Protein AF-A0A7W7QYL2-F1 (afdb_monomer_lite)

Secondary structure (DSSP, 8-state):
------SSS----GGG-----GGG--TT-EEEETTEEEE--------GGGS-TT------SGGGHHHHHHHHHHHHHTSTTPPPSSEEEEEEEEPTTS-EEES-TT-S-TTSEEEEEEE-PPSSSSS----TTTS--HHHHHHHHSSS----

Radius of gyration: 22.71 Å; chains: 1; bounding box: 47×43×76 Å

pLDDT: mean 72.86, std 16.76, range [34.81, 93.88]

Structure (mmCIF, N/CA/C/O backbone):
data_AF-A0A7W7QYL2-F1
#
_entry.id   AF-A0A7W7QYL2-F1
#
loop_
_atom_site.group_PDB
_atom_site.id
_atom_site.type_symbol
_atom_site.label_atom_id
_atom_site.label_alt_id
_atom_site.label_comp_id
_atom_site.label_asym_id
_atom_site.label_entity_id
_atom_site.label_seq_id
_atom_site.pdbx_PDB_ins_code
_atom_site.Cartn_x
_atom_site.Cartn_y
_atom_site.Cartn_z
_atom_site.occupancy
_atom_site.B_iso_or_equiv
_atom_site.auth_seq_id
_atom_site.auth_comp_id
_atom_site.auth_asym_id
_atom_site.auth_atom_id
_atom_site.pdbx_PDB_model_num
ATOM 1 N N . MET A 1 1 ? -5.751 -8.005 -12.627 1.00 46.59 1 MET A N 1
ATOM 2 C CA . MET A 1 1 ? -4.687 -8.964 -12.991 1.00 46.59 1 MET A CA 1
ATOM 3 C C . MET A 1 1 ? -4.405 -9.821 -11.767 1.00 46.59 1 MET A C 1
ATOM 5 O O . MET A 1 1 ? -4.232 -9.253 -10.698 1.00 46.59 1 MET A O 1
ATOM 9 N N . THR A 1 2 ? -4.421 -11.145 -11.897 1.00 34.81 2 THR A N 1
ATOM 10 C CA . THR A 1 2 ? -4.136 -12.094 -10.805 1.00 34.81 2 THR A CA 1
ATOM 11 C C . THR A 1 2 ? -2.949 -12.949 -11.246 1.00 34.81 2 THR A C 1
ATOM 13 O O . THR A 1 2 ? -2.913 -13.343 -12.407 1.00 34.81 2 THR A O 1
ATOM 16 N N . ILE A 1 3 ? -1.966 -13.178 -10.370 1.00 38.53 3 ILE A N 1
ATOM 17 C CA . ILE A 1 3 ? -0.694 -13.845 -10.701 1.00 38.53 3 ILE A CA 1
ATOM 18 C C . ILE A 1 3 ? -0.560 -15.116 -9.848 1.00 38.53 3 ILE A C 1
ATOM 20 O O . ILE A 1 3 ? -0.750 -15.052 -8.637 1.00 38.53 3 ILE A O 1
ATOM 24 N N . LEU A 1 4 ? -0.234 -16.251 -10.476 1.00 37.91 4 LEU A N 1
ATOM 25 C CA . LEU A 1 4 ? 0.118 -17.527 -9.830 1.00 37.91 4 LEU A CA 1
ATOM 26 C C . LEU A 1 4 ? 1.653 -17.702 -9.839 1.00 37.91 4 LEU A C 1
ATOM 28 O O . LEU A 1 4 ? 2.308 -17.256 -10.780 1.00 37.91 4 LEU A O 1
ATOM 32 N N . PHE A 1 5 ? 2.227 -18.306 -8.791 1.00 41.78 5 PHE A N 1
ATOM 33 C CA . PHE A 1 5 ? 3.677 -18.351 -8.524 1.00 41.78 5 PHE A CA 1
ATOM 34 C C . PHE A 1 5 ? 4.230 -19.785 -8.472 1.00 41.78 5 PHE A C 1
ATOM 36 O O . PHE A 1 5 ? 3.622 -20.643 -7.838 1.00 41.78 5 PHE A O 1
ATOM 43 N N . ASP A 1 6 ? 5.404 -20.001 -9.080 1.00 48.16 6 ASP A N 1
ATOM 44 C CA . ASP A 1 6 ? 6.219 -21.223 -8.995 1.00 48.16 6 ASP A CA 1
ATOM 45 C C . ASP A 1 6 ? 7.698 -20.824 -8.742 1.00 48.16 6 ASP A C 1
ATOM 47 O O . ASP A 1 6 ? 8.296 -20.163 -9.602 1.00 48.16 6 ASP A O 1
ATOM 51 N N . PRO A 1 7 ? 8.273 -21.135 -7.562 1.00 42.97 7 PRO A N 1
ATOM 52 C CA . PRO A 1 7 ? 9.598 -20.667 -7.142 1.00 42.97 7 PRO A CA 1
ATOM 53 C C . PRO A 1 7 ? 10.800 -21.355 -7.809 1.00 42.97 7 PRO A C 1
ATOM 55 O O . PRO A 1 7 ? 11.892 -20.785 -7.764 1.00 42.97 7 PRO A O 1
ATOM 58 N N . ASP A 1 8 ? 10.649 -22.537 -8.414 1.00 48.75 8 ASP A N 1
ATOM 59 C CA . ASP A 1 8 ? 11.800 -23.435 -8.631 1.00 48.75 8 ASP A CA 1
ATOM 60 C C . ASP A 1 8 ? 12.357 -23.448 -10.066 1.00 48.75 8 ASP A C 1
ATOM 62 O O . ASP A 1 8 ? 13.375 -24.085 -10.338 1.00 48.75 8 ASP A O 1
ATOM 66 N N . ALA A 1 9 ? 11.740 -22.728 -11.007 1.00 52.66 9 ALA A N 1
ATOM 67 C CA . ALA A 1 9 ? 11.970 -23.007 -12.425 1.00 52.66 9 ALA A CA 1
ATOM 68 C C . ALA A 1 9 ? 12.926 -22.068 -13.189 1.00 52.66 9 ALA A C 1
ATOM 70 O O . ALA A 1 9 ? 13.285 -22.414 -14.318 1.00 52.66 9 ALA A O 1
ATOM 71 N N . TRP A 1 10 ? 13.311 -20.868 -12.707 1.00 48.84 10 TRP A N 1
ATOM 72 C CA . TRP A 1 10 ? 13.946 -19.917 -13.645 1.00 48.84 10 TRP A CA 1
ATOM 73 C C . TRP A 1 10 ? 14.643 -18.657 -13.086 1.00 48.84 10 TRP A C 1
ATOM 75 O O . TRP A 1 10 ? 14.158 -18.018 -12.154 1.00 48.84 10 TRP A O 1
ATOM 85 N N . ARG A 1 11 ? 15.731 -18.221 -13.751 1.00 53.06 11 ARG A N 1
ATOM 86 C CA . ARG A 1 11 ? 16.366 -16.888 -13.621 1.00 53.06 11 ARG A CA 1
ATOM 87 C C . ARG A 1 11 ? 16.849 -16.390 -15.003 1.00 53.06 11 ARG A C 1
ATOM 89 O O . ARG A 1 11 ? 17.705 -17.060 -15.575 1.00 53.06 11 ARG A O 1
ATOM 96 N N . PRO A 1 12 ? 16.363 -15.260 -15.552 1.00 55.56 12 PRO A N 1
ATOM 97 C CA . PRO A 1 12 ? 16.833 -14.752 -16.846 1.00 55.56 12 PRO A CA 1
ATOM 98 C C . PRO A 1 12 ? 18.074 -13.873 -16.767 1.00 55.56 12 PRO A C 1
ATOM 100 O O . PRO A 1 12 ? 18.307 -13.190 -15.768 1.00 55.56 12 PRO A O 1
ATOM 103 N N . ASP A 1 13 ? 18.757 -13.784 -17.909 1.00 54.66 13 ASP A N 1
ATOM 104 C CA . ASP A 1 13 ? 19.585 -12.642 -18.293 1.00 54.66 13 ASP A CA 1
ATOM 105 C C . ASP A 1 13 ? 18.704 -11.383 -18.462 1.00 54.66 13 ASP A C 1
ATOM 107 O O . ASP A 1 13 ? 17.689 -11.404 -19.156 1.00 54.66 13 ASP A O 1
ATOM 111 N N . GLN A 1 14 ? 19.062 -10.283 -17.792 1.00 55.34 14 GLN A N 1
ATOM 112 C CA . GLN A 1 14 ? 18.275 -9.041 -17.770 1.00 55.34 14 GLN A CA 1
ATOM 113 C C . GLN A 1 14 ? 18.483 -8.142 -18.999 1.00 55.34 14 GLN A C 1
ATOM 115 O O . GLN A 1 14 ? 17.875 -7.075 -19.070 1.00 55.34 14 GLN A O 1
ATOM 120 N N . ARG A 1 15 ? 19.324 -8.533 -19.964 1.00 53.56 15 ARG A N 1
ATOM 121 C CA . ARG A 1 15 ? 19.645 -7.705 -21.143 1.00 53.56 15 ARG A CA 1
ATOM 122 C C . ARG A 1 15 ? 18.440 -7.362 -22.025 1.00 53.56 15 ARG A C 1
ATOM 124 O O . ARG A 1 15 ? 18.453 -6.301 -22.639 1.00 53.56 15 ARG A O 1
ATOM 131 N N . ASP A 1 16 ? 17.389 -8.180 -21.998 1.00 59.78 16 ASP A N 1
ATOM 132 C CA . ASP A 1 16 ? 16.146 -7.963 -22.756 1.00 59.78 16 ASP A CA 1
ATOM 133 C C . ASP A 1 16 ? 14.975 -7.463 -21.882 1.00 59.78 16 ASP A C 1
ATOM 135 O O . ASP A 1 16 ? 13.808 -7.507 -22.282 1.00 59.78 16 ASP A O 1
ATOM 139 N N . ALA A 1 17 ? 15.248 -6.997 -20.658 1.00 61.34 17 ALA A N 1
ATOM 140 C CA . ALA A 1 17 ? 14.207 -6.520 -19.753 1.00 61.34 17 ALA A CA 1
ATOM 141 C C . ALA A 1 17 ? 13.677 -5.137 -20.185 1.00 61.34 17 ALA A C 1
ATOM 143 O O . ALA A 1 17 ? 14.303 -4.105 -19.948 1.00 61.34 17 ALA A O 1
ATOM 144 N N . GLY A 1 18 ? 12.487 -5.112 -20.793 1.00 68.00 18 GLY A N 1
ATOM 145 C CA . GLY A 1 18 ? 11.737 -3.892 -21.111 1.00 68.00 18 GLY A CA 1
ATOM 146 C C . GLY A 1 18 ? 10.562 -3.644 -20.160 1.00 68.00 18 GLY A C 1
ATOM 147 O O . GLY A 1 18 ? 9.959 -4.582 -19.635 1.00 68.00 18 GLY A O 1
ATOM 148 N N . TYR A 1 19 ? 10.189 -2.375 -19.962 1.00 68.50 19 TYR A N 1
ATOM 149 C CA . TYR A 1 19 ? 8.930 -2.028 -19.297 1.00 68.50 19 TYR A CA 1
ATOM 150 C C . TYR A 1 19 ? 7.755 -2.358 -20.225 1.00 68.50 19 TYR A C 1
ATOM 152 O O . TYR A 1 19 ? 7.627 -1.785 -21.305 1.00 68.50 19 TYR A O 1
ATOM 160 N N . GLN A 1 20 ? 6.893 -3.279 -19.800 1.00 66.38 20 GLN A N 1
ATOM 161 C CA . GLN A 1 20 ? 5.689 -3.672 -20.529 1.00 66.38 20 GLN A CA 1
ATOM 162 C C . GLN A 1 20 ? 4.464 -3.107 -19.804 1.00 66.38 20 GLN A C 1
ATOM 164 O O . GLN A 1 20 ? 4.294 -3.310 -18.601 1.00 66.38 20 GLN A O 1
ATOM 169 N N . GLY A 1 21 ? 3.602 -2.392 -20.531 1.00 67.62 21 GLY A N 1
ATOM 170 C CA . GLY A 1 21 ? 2.281 -2.023 -20.023 1.00 67.62 21 GLY A CA 1
ATOM 171 C C . GLY A 1 21 ? 1.423 -3.273 -19.804 1.00 67.62 21 GLY A C 1
ATOM 172 O O . GLY A 1 21 ? 1.586 -4.269 -20.506 1.00 67.62 21 GLY A O 1
ATOM 173 N N . GLY A 1 22 ? 0.486 -3.230 -18.851 1.00 68.25 22 GLY A N 1
ATOM 174 C CA . GLY A 1 22 ? -0.346 -4.392 -18.500 1.00 68.25 22 GLY A CA 1
ATOM 175 C C . GLY A 1 22 ? -1.174 -4.974 -19.657 1.00 68.25 22 GLY A C 1
ATOM 176 O O . GLY A 1 22 ? -1.568 -6.133 -19.586 1.00 68.25 22 GLY A O 1
ATOM 177 N N . SER A 1 23 ? -1.393 -4.208 -20.730 1.00 72.44 23 SER A N 1
ATOM 178 C CA . SER A 1 23 ? -2.069 -4.650 -21.958 1.00 72.44 23 SER A CA 1
ATOM 179 C C . SER A 1 23 ? -1.253 -5.626 -22.813 1.00 72.44 23 SER A C 1
ATOM 181 O O . SER A 1 23 ? -1.815 -6.261 -23.696 1.00 72.44 23 SER A O 1
ATOM 183 N N . ASN A 1 24 ? 0.055 -5.751 -22.573 1.00 81.44 24 ASN A N 1
ATOM 184 C CA . ASN A 1 24 ? 0.972 -6.482 -23.456 1.00 81.44 24 ASN A CA 1
ATOM 185 C C . ASN A 1 24 ? 1.509 -7.773 -22.827 1.00 81.44 24 ASN A C 1
ATOM 187 O O . ASN A 1 24 ? 2.495 -8.336 -23.298 1.00 81.44 24 ASN A O 1
ATOM 191 N N . LEU A 1 25 ? 0.900 -8.226 -21.733 1.00 87.38 25 LEU A N 1
ATOM 192 C CA . LEU A 1 25 ? 1.318 -9.453 -21.077 1.00 87.38 25 LEU A CA 1
ATOM 193 C C . LEU A 1 25 ? 0.801 -10.665 -21.849 1.00 87.38 25 LEU A C 1
ATOM 195 O O . LEU A 1 25 ? -0.391 -10.781 -22.135 1.00 87.38 25 LEU A O 1
ATOM 199 N N . THR A 1 26 ? 1.708 -11.585 -22.152 1.00 86.88 26 THR A N 1
ATOM 200 C CA . THR A 1 26 ? 1.395 -12.844 -22.834 1.00 86.88 26 THR A CA 1
ATOM 201 C C . THR A 1 26 ? 1.689 -14.031 -21.914 1.00 86.88 26 THR A C 1
ATOM 203 O O . THR A 1 26 ? 2.665 -13.987 -21.159 1.00 86.88 26 THR A O 1
ATOM 206 N N . PRO A 1 27 ? 0.872 -15.102 -21.921 1.00 90.25 27 PRO A N 1
ATOM 207 C CA . PRO A 1 27 ? 1.211 -16.330 -21.208 1.00 90.25 27 PRO A CA 1
ATOM 208 C C . PRO A 1 27 ? 2.599 -16.852 -21.607 1.00 90.25 27 PRO A C 1
ATOM 210 O O . PRO A 1 27 ? 2.986 -16.810 -22.770 1.00 90.25 27 PRO A O 1
ATOM 213 N N . GLY A 1 28 ? 3.365 -17.327 -20.628 1.00 86.00 28 GLY A N 1
ATOM 214 C CA . GLY A 1 28 ? 4.756 -17.748 -20.778 1.00 86.00 28 GLY A CA 1
ATOM 215 C C . GLY A 1 28 ? 5.783 -16.636 -20.550 1.00 86.00 28 GLY A C 1
ATOM 216 O O . GLY A 1 28 ? 6.920 -16.958 -20.195 1.00 86.00 28 GLY A O 1
ATOM 217 N N . GLN A 1 29 ? 5.394 -15.362 -20.672 1.00 87.38 29 GLN A N 1
ATOM 218 C CA . GLN A 1 29 ? 6.255 -14.215 -20.379 1.00 87.38 29 GLN A CA 1
ATOM 219 C C . GLN A 1 29 ? 6.641 -14.178 -18.899 1.00 87.38 29 GLN A C 1
ATOM 221 O O . GLN A 1 29 ? 5.863 -14.570 -18.026 1.00 87.38 29 GLN A O 1
ATOM 226 N N . ILE A 1 30 ? 7.837 -13.667 -18.611 1.00 86.44 30 ILE A N 1
ATOM 227 C CA . ILE A 1 30 ? 8.306 -13.488 -17.241 1.00 86.44 30 ILE A CA 1
ATOM 228 C C . ILE A 1 30 ? 8.268 -12.007 -16.885 1.00 86.44 30 ILE A C 1
ATOM 230 O O . ILE A 1 30 ? 8.769 -11.160 -17.624 1.00 86.44 30 ILE A O 1
ATOM 234 N N . VAL A 1 31 ? 7.651 -11.704 -15.749 1.00 84.62 31 VAL A N 1
ATOM 235 C CA . VAL A 1 31 ? 7.523 -10.356 -15.200 1.00 84.62 31 VAL A CA 1
ATOM 236 C C . VAL A 1 31 ? 8.224 -10.276 -13.853 1.00 84.62 31 VAL A C 1
ATOM 238 O O . VAL A 1 31 ? 8.276 -11.258 -13.112 1.00 84.62 31 VAL A O 1
ATOM 241 N N . ILE A 1 32 ? 8.754 -9.101 -13.520 1.00 79.44 32 ILE A N 1
ATOM 242 C CA . ILE A 1 32 ? 9.257 -8.819 -12.175 1.00 79.44 32 ILE A CA 1
ATOM 243 C C . ILE A 1 32 ? 8.169 -8.075 -11.408 1.00 79.44 32 ILE A C 1
ATOM 245 O O . ILE A 1 32 ? 7.750 -6.990 -11.807 1.00 79.44 32 ILE A O 1
ATOM 249 N N . TRP A 1 33 ? 7.731 -8.648 -10.294 1.00 77.50 33 TRP A N 1
ATOM 250 C CA . TRP A 1 33 ? 6.798 -8.027 -9.358 1.00 77.50 33 TRP A CA 1
ATOM 251 C C . TRP A 1 33 ? 7.379 -8.153 -7.953 1.00 77.50 33 TRP A C 1
ATOM 253 O O . TRP A 1 33 ? 7.931 -9.192 -7.622 1.00 77.50 33 TRP A O 1
ATOM 263 N N . ASP A 1 34 ? 7.336 -7.107 -7.129 1.00 74.25 34 ASP A N 1
ATOM 264 C CA . ASP A 1 34 ? 7.908 -7.156 -5.769 1.00 74.25 34 ASP A CA 1
ATOM 265 C C . ASP A 1 34 ? 9.334 -7.768 -5.708 1.00 74.25 34 ASP A C 1
ATOM 267 O O . ASP A 1 34 ? 9.654 -8.633 -4.895 1.00 74.25 34 ASP A O 1
ATOM 271 N N . ARG A 1 35 ? 10.189 -7.383 -6.670 1.00 74.88 35 ARG A N 1
ATOM 272 C CA . ARG A 1 35 ? 11.575 -7.880 -6.829 1.00 74.88 35 ARG A CA 1
ATOM 273 C C . ARG A 1 35 ? 11.714 -9.404 -6.994 1.00 74.88 35 ARG A C 1
ATOM 275 O O . ARG A 1 35 ? 12.821 -9.927 -6.879 1.00 74.88 35 ARG A O 1
ATOM 282 N N . LYS A 1 36 ? 10.632 -10.116 -7.303 1.00 71.25 36 LYS A N 1
ATOM 283 C CA . LYS A 1 36 ? 10.619 -11.556 -7.583 1.00 71.25 36 LYS A CA 1
ATOM 284 C C . LYS A 1 36 ? 10.162 -11.808 -9.027 1.00 71.25 36 LYS A C 1
ATOM 286 O O . LYS A 1 36 ? 9.313 -11.068 -9.530 1.00 71.25 36 LYS A O 1
ATOM 291 N N . PRO A 1 37 ? 10.733 -12.806 -9.725 1.00 84.44 37 PRO A N 1
ATOM 292 C CA . PRO A 1 37 ? 10.269 -13.193 -11.050 1.00 84.44 37 PRO A CA 1
ATOM 293 C C . PRO A 1 37 ? 8.991 -14.035 -10.956 1.00 84.44 37 PRO A C 1
ATOM 295 O O . PRO A 1 37 ? 8.886 -14.920 -10.110 1.00 84.44 37 PRO A O 1
ATOM 298 N N . TYR A 1 38 ? 8.038 -13.784 -11.853 1.00 82.19 38 TYR A N 1
ATOM 299 C CA . TYR A 1 38 ? 6.801 -14.554 -11.992 1.00 82.19 38 TYR A CA 1
ATOM 300 C C . TYR A 1 38 ? 6.560 -14.894 -13.455 1.00 82.19 38 TYR A C 1
ATOM 302 O O . TYR A 1 38 ? 6.714 -14.037 -14.327 1.00 82.19 38 TYR A O 1
ATOM 310 N N . ARG A 1 39 ? 6.121 -16.125 -13.725 1.00 87.75 39 ARG A N 1
ATOM 311 C CA . ARG A 1 39 ? 5.638 -16.518 -15.049 1.00 87.75 39 ARG A CA 1
ATOM 312 C C . ARG A 1 39 ? 4.163 -16.181 -15.184 1.00 87.75 39 ARG A C 1
ATOM 314 O O . ARG A 1 39 ? 3.346 -16.584 -14.363 1.00 87.75 39 ARG A O 1
ATOM 321 N N . VAL A 1 40 ? 3.817 -15.460 -16.241 1.00 86.06 40 VAL A N 1
ATOM 322 C CA . VAL A 1 40 ? 2.425 -15.220 -16.610 1.00 86.06 40 VAL A CA 1
ATOM 323 C C . VAL A 1 40 ? 1.842 -16.545 -17.092 1.00 86.06 40 VAL A C 1
ATOM 325 O O . VAL A 1 40 ? 2.295 -17.086 -18.095 1.00 86.06 40 VAL A O 1
ATOM 328 N N . VAL A 1 41 ? 0.868 -17.096 -16.374 1.00 88.44 41 VAL A N 1
ATOM 329 C CA . VAL A 1 41 ? 0.211 -18.361 -16.757 1.00 88.44 41 VAL A CA 1
ATOM 330 C C . VAL A 1 41 ? -1.058 -18.138 -17.578 1.00 88.44 41 VAL A C 1
ATOM 332 O O . VAL A 1 41 ? -1.390 -18.948 -18.433 1.00 88.44 41 VAL A O 1
ATOM 335 N N . GLU A 1 42 ? -1.739 -17.015 -17.355 1.00 86.31 42 GLU A N 1
ATOM 336 C CA . GLU A 1 42 ? -2.985 -16.644 -18.021 1.00 86.31 42 GLU A CA 1
ATOM 337 C C . GLU A 1 42 ? -3.080 -15.116 -18.071 1.00 86.31 42 GLU A C 1
ATOM 339 O O . GLU A 1 42 ? -2.758 -14.431 -17.094 1.00 86.31 42 GLU A O 1
ATOM 344 N N . THR A 1 43 ? -3.553 -14.578 -19.193 1.00 84.75 43 THR A N 1
ATOM 345 C CA . THR A 1 43 ? -4.020 -13.195 -19.274 1.00 84.75 43 THR A CA 1
ATOM 346 C C . THR A 1 43 ? -5.467 -13.184 -19.727 1.00 84.75 43 THR A C 1
ATOM 348 O O . THR A 1 43 ? -5.835 -13.796 -20.725 1.00 84.75 43 THR A O 1
ATOM 351 N N . ARG A 1 44 ? -6.307 -12.496 -18.954 1.00 80.88 44 ARG A N 1
ATOM 352 C CA . ARG A 1 44 ? -7.709 -12.274 -19.289 1.00 80.88 44 ARG A CA 1
ATOM 353 C C . ARG A 1 44 ? -8.074 -10.831 -19.016 1.00 80.88 44 ARG A C 1
ATOM 355 O O . ARG A 1 44 ? -7.768 -10.295 -17.945 1.00 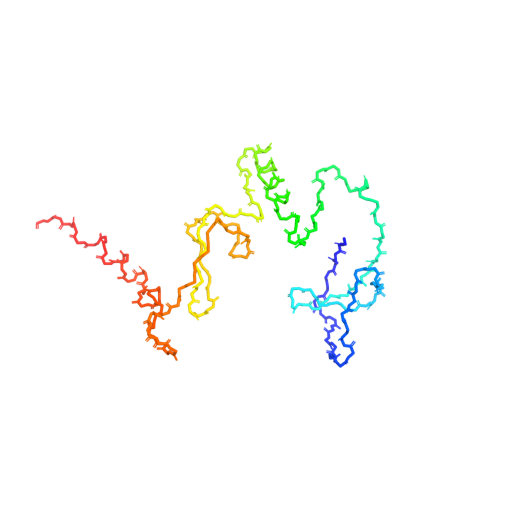80.88 44 ARG A O 1
ATOM 362 N N . GLU A 1 45 ? -8.747 -10.222 -19.977 1.00 80.06 45 GLU A N 1
ATOM 363 C CA . GLU A 1 45 ? -9.504 -9.012 -19.720 1.00 80.06 45 GLU A CA 1
ATOM 364 C C . GLU A 1 45 ? -10.759 -9.409 -18.940 1.00 80.06 45 GLU A C 1
ATOM 366 O O . GLU A 1 45 ? -11.419 -10.399 -19.255 1.00 80.06 45 GLU A O 1
ATOM 371 N N . ARG A 1 46 ? -11.050 -8.689 -17.859 1.00 76.75 46 ARG A N 1
ATOM 372 C CA . ARG A 1 46 ? -12.272 -8.886 -17.082 1.00 76.75 46 ARG A CA 1
ATOM 373 C C . ARG A 1 46 ? -13.038 -7.587 -17.093 1.00 76.75 46 ARG A C 1
ATOM 375 O O . ARG A 1 46 ? -12.466 -6.558 -16.725 1.00 76.75 46 ARG A O 1
ATOM 382 N N . ASN A 1 47 ? -14.320 -7.656 -17.434 1.00 77.62 47 ASN A N 1
ATOM 383 C CA . ASN A 1 47 ? -15.206 -6.532 -17.211 1.00 77.62 47 ASN A CA 1
ATOM 384 C C . ASN A 1 47 ? -15.209 -6.240 -15.699 1.00 77.62 47 ASN A C 1
ATOM 386 O O . ASN A 1 47 ? -15.341 -7.180 -14.911 1.00 77.62 47 ASN A O 1
ATOM 390 N N . PRO A 1 48 ? -15.039 -4.982 -15.258 1.00 72.06 48 PRO A N 1
ATOM 391 C CA . PRO A 1 48 ? -15.164 -4.626 -13.847 1.00 72.06 48 PRO A CA 1
ATOM 392 C C . PRO A 1 48 ? -16.467 -5.114 -13.196 1.00 72.06 48 PRO A C 1
ATOM 394 O O . PRO A 1 48 ? -16.476 -5.366 -11.998 1.00 72.06 48 PRO A O 1
ATOM 397 N N . LEU A 1 49 ? -17.540 -5.304 -13.972 1.00 72.12 49 LEU A N 1
ATOM 398 C CA . LEU A 1 49 ? -18.811 -5.861 -13.498 1.00 72.12 49 LEU A CA 1
ATOM 399 C C . LEU A 1 49 ? -18.737 -7.355 -13.130 1.00 72.12 49 LEU A C 1
ATOM 401 O O . LEU A 1 49 ? -19.542 -7.819 -12.332 1.00 72.12 49 LEU A O 1
ATOM 405 N N . ASP A 1 50 ? -17.758 -8.099 -13.655 1.00 79.75 50 ASP A N 1
ATOM 406 C CA . ASP A 1 50 ? -17.546 -9.525 -13.344 1.00 79.75 50 ASP A CA 1
ATOM 407 C C . ASP A 1 50 ? -16.688 -9.731 -12.085 1.00 79.75 50 ASP A C 1
ATOM 409 O O . ASP A 1 50 ? -16.302 -10.853 -11.728 1.00 79.75 50 ASP A O 1
ATOM 413 N N . TRP A 1 51 ? -16.288 -8.638 -11.437 1.00 73.38 51 TRP A N 1
ATOM 414 C CA . TRP A 1 51 ? -15.574 -8.690 -10.177 1.00 73.38 51 TRP A CA 1
ATOM 415 C C . TRP A 1 51 ? -16.626 -8.944 -9.106 1.00 73.38 51 TRP A C 1
ATOM 417 O O . TRP A 1 51 ? -17.387 -8.044 -8.776 1.00 73.38 51 TRP A O 1
ATOM 427 N N . GLY A 1 52 ? -16.705 -10.192 -8.629 1.00 77.06 52 GLY A N 1
ATOM 428 C CA . GLY A 1 52 ? -17.739 -10.624 -7.687 1.00 77.06 52 GLY A CA 1
ATOM 429 C C . GLY A 1 52 ? -17.929 -9.662 -6.512 1.00 77.06 52 GLY A C 1
ATOM 430 O O . GLY A 1 52 ? -16.997 -8.941 -6.132 1.00 77.06 52 GLY A O 1
ATOM 431 N N . ASP A 1 53 ? -19.137 -9.670 -5.950 1.00 74.12 53 ASP A N 1
ATOM 432 C CA . ASP A 1 53 ? -19.559 -8.754 -4.891 1.00 74.12 53 ASP A CA 1
ATOM 433 C C . ASP A 1 53 ? -18.489 -8.593 -3.798 1.00 74.12 53 ASP A C 1
ATOM 435 O O . ASP A 1 53 ? -17.926 -9.562 -3.287 1.00 74.12 53 ASP A O 1
ATOM 439 N N . GLY A 1 54 ? -18.186 -7.339 -3.452 1.00 68.50 54 GLY A N 1
ATOM 440 C CA . GLY A 1 54 ? -17.150 -6.996 -2.471 1.00 68.50 54 GLY A CA 1
ATOM 441 C C . GLY A 1 54 ? -15.742 -6.797 -3.045 1.00 68.50 54 GLY A C 1
ATOM 442 O O . GLY A 1 54 ? -14.809 -6.537 -2.283 1.00 68.50 54 GLY A O 1
ATOM 443 N N . SER A 1 55 ? -15.572 -6.872 -4.364 1.00 76.38 55 SER A N 1
ATOM 444 C CA . SER A 1 55 ? -14.315 -6.519 -5.026 1.00 76.38 55 SER A CA 1
ATOM 445 C C . SER A 1 55 ? -14.211 -5.012 -5.280 1.00 76.38 55 SER A C 1
ATOM 447 O O . SER A 1 55 ? -15.184 -4.369 -5.666 1.00 76.38 55 SER A O 1
ATOM 449 N N . ALA A 1 56 ? -13.012 -4.446 -5.131 1.00 72.69 56 ALA A N 1
ATOM 450 C CA . ALA A 1 56 ? -12.730 -3.062 -5.506 1.00 72.69 56 ALA A CA 1
ATOM 451 C C . ALA A 1 56 ? -11.392 -2.955 -6.244 1.00 72.69 56 ALA A C 1
ATOM 453 O O . ALA A 1 56 ? -10.427 -3.646 -5.910 1.00 72.69 56 ALA A O 1
ATOM 454 N N . MET A 1 57 ? -11.336 -2.082 -7.251 1.00 77.06 57 MET A N 1
ATOM 455 C CA . MET A 1 57 ? -10.118 -1.756 -7.989 1.00 77.06 57 MET A CA 1
ATOM 456 C C . MET A 1 57 ? -9.761 -0.293 -7.749 1.00 77.06 57 MET A C 1
ATOM 458 O O . MET A 1 57 ? -10.608 0.587 -7.884 1.00 77.06 57 MET A O 1
ATOM 462 N N . PHE A 1 58 ? -8.488 -0.035 -7.458 1.00 71.88 58 PHE A N 1
ATOM 463 C CA . PHE A 1 58 ? -7.963 1.317 -7.315 1.00 71.88 58 PHE A CA 1
ATOM 464 C C . PHE A 1 58 ? -6.818 1.525 -8.289 1.00 71.88 58 PHE A C 1
ATOM 466 O O . PHE A 1 58 ? -5.883 0.725 -8.357 1.00 71.88 58 PHE A O 1
ATOM 473 N N . HIS A 1 59 ? -6.854 2.635 -9.016 1.00 73.50 59 HIS A N 1
ATOM 474 C CA . HIS A 1 59 ? -5.657 3.126 -9.673 1.00 73.50 59 HIS A CA 1
ATOM 475 C C . HIS A 1 59 ? -4.746 3.737 -8.607 1.00 73.50 59 HIS A C 1
ATOM 477 O O . HIS A 1 59 ? -5.161 4.620 -7.869 1.00 73.50 59 HIS A O 1
ATOM 483 N N . LEU A 1 60 ? -3.482 3.319 -8.539 1.00 67.19 60 LEU A N 1
ATOM 484 C CA . LEU A 1 60 ? -2.510 3.901 -7.598 1.00 67.19 60 LEU A CA 1
ATOM 485 C C . LEU A 1 60 ? -1.872 5.204 -8.122 1.00 67.19 60 LEU A C 1
ATOM 487 O O . LEU A 1 60 ? -0.851 5.663 -7.606 1.00 67.19 60 LEU A O 1
ATOM 491 N N . ARG A 1 61 ? -2.457 5.816 -9.161 1.00 74.25 61 ARG A N 1
ATOM 492 C CA . ARG A 1 61 ? -2.033 7.133 -9.657 1.00 74.25 61 ARG A CA 1
ATOM 493 C C . ARG A 1 61 ? -2.483 8.208 -8.671 1.00 74.25 61 ARG A C 1
ATOM 495 O O . ARG A 1 61 ? -3.559 8.103 -8.095 1.00 74.25 61 ARG A O 1
ATOM 502 N N . GLY A 1 62 ? -1.653 9.235 -8.480 1.00 74.31 62 GLY A N 1
ATOM 503 C CA . GLY A 1 62 ? -1.778 10.196 -7.375 1.00 74.31 62 GLY A CA 1
ATOM 504 C C . GLY A 1 62 ? -3.171 10.804 -7.178 1.00 74.31 62 GLY A C 1
ATOM 505 O O . GLY A 1 62 ? -3.588 10.971 -6.036 1.00 74.31 62 GLY A O 1
ATOM 506 N N . SER A 1 63 ? -3.912 11.058 -8.261 1.00 77.94 63 SER A N 1
ATOM 507 C CA . SER A 1 63 ? -5.270 11.614 -8.206 1.00 77.94 63 SER A CA 1
ATOM 508 C C . SER A 1 63 ? -6.302 10.696 -7.551 1.00 77.94 63 SER A C 1
ATOM 510 O O . SER A 1 63 ? -7.299 11.202 -7.072 1.00 77.94 63 SER A O 1
ATOM 512 N N . CYS A 1 64 ? -6.065 9.382 -7.506 1.00 81.69 64 CYS A N 1
ATOM 513 C CA . CYS A 1 64 ? -7.009 8.391 -6.979 1.00 81.69 64 CYS A CA 1
ATOM 514 C C . CYS A 1 64 ? -6.748 8.016 -5.507 1.00 81.69 64 CYS A C 1
ATOM 516 O O . CYS A 1 64 ? -7.386 7.115 -4.956 1.00 81.69 64 CYS A O 1
ATOM 518 N N . ARG A 1 65 ? -5.759 8.654 -4.861 1.00 81.44 65 ARG A N 1
ATOM 519 C CA . ARG A 1 65 ? -5.396 8.345 -3.468 1.00 81.44 65 ARG A CA 1
ATOM 520 C C . ARG A 1 65 ? -6.492 8.739 -2.487 1.00 81.44 65 ARG A C 1
ATOM 522 O O . ARG A 1 65 ? -6.687 8.045 -1.495 1.00 81.44 65 ARG A O 1
ATOM 529 N N . HIS A 1 66 ? -7.195 9.840 -2.743 1.00 84.12 66 HIS A N 1
ATOM 530 C CA . HIS A 1 66 ? -8.267 10.287 -1.860 1.00 84.12 66 HIS A CA 1
ATOM 531 C C . HIS A 1 66 ? -9.414 9.269 -1.835 1.00 84.12 66 HIS A C 1
ATOM 533 O O . HIS A 1 66 ? -9.844 8.846 -0.764 1.00 84.12 66 HIS A O 1
ATOM 539 N N . GLU A 1 67 ? -9.836 8.797 -3.004 1.00 84.69 67 GLU A N 1
ATOM 540 C CA . GLU A 1 67 ? -10.892 7.804 -3.171 1.00 84.69 67 GLU A CA 1
ATOM 541 C C . GLU A 1 67 ? -10.503 6.461 -2.549 1.00 84.69 67 GLU A C 1
ATOM 543 O O . GLU A 1 67 ? -11.327 5.849 -1.871 1.00 84.69 67 GLU A O 1
ATOM 548 N N . LEU A 1 68 ? -9.244 6.029 -2.705 1.00 84.69 68 LEU A N 1
ATOM 549 C CA . LEU A 1 68 ? -8.716 4.845 -2.020 1.00 84.69 68 LEU A CA 1
ATOM 550 C C . LEU A 1 68 ? -8.846 4.979 -0.495 1.00 84.69 68 LEU A C 1
ATOM 552 O O . LEU A 1 68 ? -9.302 4.046 0.166 1.00 84.69 68 LEU A O 1
ATOM 556 N N . ARG A 1 69 ? -8.483 6.136 0.075 1.00 84.56 69 ARG A N 1
ATOM 557 C CA . ARG A 1 69 ? -8.595 6.380 1.523 1.00 84.56 69 ARG A CA 1
ATOM 558 C C . ARG A 1 69 ? -10.045 6.374 1.994 1.00 84.56 69 ARG A C 1
ATOM 560 O O . ARG A 1 69 ? -10.335 5.773 3.028 1.00 84.56 69 ARG A O 1
ATOM 567 N N . GLU A 1 70 ? -10.938 7.039 1.266 1.00 87.81 70 GLU A N 1
ATOM 568 C CA . GLU A 1 70 ? -12.362 7.091 1.606 1.00 87.81 70 GLU A CA 1
ATOM 569 C C . GLU A 1 70 ? -13.013 5.712 1.507 1.00 87.81 70 GLU A C 1
ATOM 571 O O . GLU A 1 70 ? -13.787 5.331 2.388 1.00 87.81 70 GLU A O 1
ATOM 576 N N . TYR A 1 71 ? -12.656 4.924 0.490 1.00 88.88 71 TYR A N 1
ATOM 577 C CA . TYR A 1 71 ? -13.073 3.531 0.400 1.00 88.88 71 TYR A CA 1
ATOM 578 C C . TYR A 1 71 ? -12.570 2.721 1.594 1.00 88.88 71 TYR A C 1
ATOM 580 O O . TYR A 1 71 ? -13.372 2.087 2.269 1.00 88.88 71 TYR A O 1
ATOM 588 N N . ASP A 1 72 ? -11.270 2.761 1.885 1.00 87.56 72 ASP A N 1
ATOM 589 C CA . ASP A 1 72 ? -10.642 1.993 2.965 1.00 87.56 72 ASP A CA 1
ATOM 590 C C . ASP A 1 72 ? -11.276 2.309 4.331 1.00 87.56 72 ASP A C 1
ATOM 592 O O . ASP A 1 72 ? -11.570 1.414 5.124 1.00 87.56 72 ASP A O 1
ATOM 596 N N . LYS A 1 73 ? -11.602 3.587 4.565 1.00 87.44 73 LYS A N 1
ATOM 597 C CA . LYS A 1 73 ? -12.345 4.040 5.745 1.00 87.44 73 LYS A CA 1
ATOM 598 C C . LYS A 1 73 ? -13.746 3.423 5.817 1.00 87.44 73 LYS A C 1
ATOM 600 O O . LYS A 1 73 ? -14.125 2.898 6.863 1.00 87.44 73 LYS A O 1
ATOM 605 N N . ARG A 1 74 ? -14.519 3.472 4.726 1.00 89.81 74 ARG A N 1
ATOM 606 C CA . ARG A 1 74 ? -15.872 2.882 4.665 1.00 89.81 74 ARG A CA 1
ATOM 607 C C . ARG A 1 74 ? -15.829 1.360 4.794 1.00 89.81 74 ARG A C 1
ATOM 609 O O . ARG A 1 74 ? -16.655 0.782 5.491 1.00 89.81 74 ARG A O 1
ATOM 616 N N . TRP A 1 75 ? -14.846 0.723 4.166 1.00 87.50 75 TRP A N 1
ATOM 617 C CA . TRP A 1 75 ? -14.642 -0.721 4.185 1.00 87.50 75 TRP A CA 1
ATOM 618 C C . TRP A 1 75 ? -14.320 -1.240 5.588 1.00 87.50 75 TRP A C 1
ATOM 620 O O . TRP A 1 75 ? -14.895 -2.250 6.002 1.00 87.50 75 TRP A O 1
ATOM 630 N N . ALA A 1 76 ? -13.463 -0.534 6.334 1.00 87.69 76 ALA A N 1
ATOM 631 C CA . ALA A 1 76 ? -13.176 -0.832 7.735 1.00 87.69 76 ALA A CA 1
ATOM 632 C C . ALA A 1 76 ? -14.408 -0.608 8.631 1.00 87.69 76 ALA A C 1
ATOM 634 O O . ALA A 1 76 ? -14.722 -1.453 9.462 1.00 87.69 76 ALA A O 1
ATOM 635 N N . ALA A 1 77 ? -15.156 0.481 8.422 1.00 88.38 77 ALA A N 1
ATOM 636 C CA . ALA A 1 77 ? -16.364 0.779 9.197 1.00 88.38 77 ALA A CA 1
ATOM 637 C C . ALA A 1 77 ? -17.517 -0.215 8.959 1.00 88.38 77 ALA A C 1
ATOM 639 O O . ALA A 1 77 ? -18.364 -0.391 9.832 1.00 88.38 77 ALA A O 1
ATOM 640 N N . ALA A 1 78 ? -17.555 -0.873 7.797 1.00 89.75 78 ALA A N 1
ATOM 641 C CA . ALA A 1 78 ? -18.626 -1.797 7.433 1.00 89.75 78 ALA A CA 1
ATOM 642 C C . ALA A 1 78 ? -18.673 -3.074 8.293 1.00 89.75 78 ALA A C 1
ATOM 644 O O . ALA A 1 78 ? -19.709 -3.734 8.328 1.00 89.75 78 ALA A O 1
ATOM 645 N N . VAL A 1 79 ? -17.577 -3.452 8.966 1.00 89.81 79 VAL A N 1
ATOM 646 C CA . VAL A 1 79 ? -17.521 -4.654 9.815 1.00 89.81 79 VAL A CA 1
ATOM 647 C C . VAL A 1 79 ? -16.803 -4.344 11.131 1.00 89.81 79 VAL A C 1
ATOM 649 O O . VAL A 1 79 ? -15.623 -3.993 11.101 1.00 89.81 79 VAL A O 1
ATOM 652 N N . PRO A 1 80 ? -17.461 -4.511 12.297 1.00 91.44 80 PRO A N 1
ATOM 653 C CA . PRO A 1 80 ? -16.826 -4.297 13.594 1.00 91.44 80 PRO A CA 1
ATOM 654 C C . PRO A 1 80 ? -15.523 -5.090 13.748 1.00 91.44 80 PRO A C 1
ATOM 656 O O . PRO A 1 80 ? -15.459 -6.277 13.435 1.00 91.44 80 PRO A O 1
ATOM 659 N N . GLY A 1 81 ? -14.470 -4.422 14.222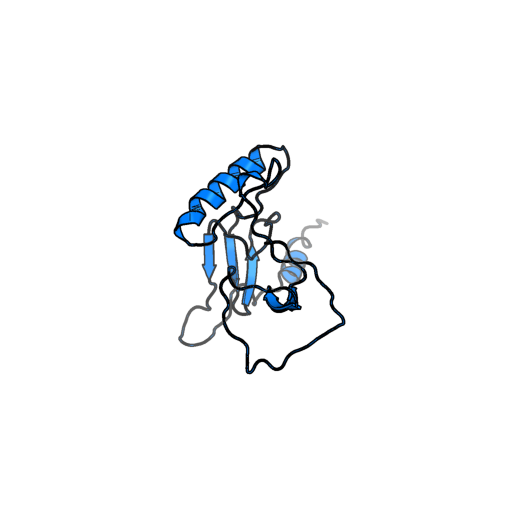 1.00 88.62 81 GLY A N 1
ATOM 660 C CA . GLY A 1 81 ? -13.140 -5.015 14.402 1.00 88.62 81 GLY A CA 1
ATOM 661 C C . GLY A 1 81 ? -12.282 -5.086 13.133 1.00 88.62 81 GLY A C 1
ATOM 662 O O . GLY A 1 81 ? -11.086 -5.369 13.229 1.00 88.62 81 GLY A O 1
ATOM 663 N N . ARG A 1 82 ? -12.836 -4.785 11.951 1.00 88.25 82 ARG A N 1
ATOM 664 C CA . ARG A 1 82 ? -12.057 -4.681 10.715 1.00 88.25 82 ARG A CA 1
ATOM 665 C C . ARG A 1 82 ? -11.197 -3.416 10.737 1.00 88.25 82 ARG A C 1
ATOM 667 O O . ARG A 1 82 ? -11.645 -2.339 11.120 1.00 88.25 82 ARG A O 1
ATOM 674 N N . ARG A 1 83 ? -9.939 -3.561 10.321 1.00 87.31 83 ARG A N 1
ATOM 675 C CA . ARG A 1 83 ? -8.948 -2.478 10.283 1.00 87.31 83 ARG A CA 1
ATOM 676 C C . ARG A 1 83 ? -8.792 -1.935 8.873 1.00 87.31 83 ARG A C 1
ATOM 678 O O . ARG A 1 83 ? -9.142 -2.605 7.911 1.00 87.31 83 ARG A O 1
ATOM 685 N N . ARG A 1 84 ? -8.230 -0.736 8.769 1.00 87.62 84 ARG A N 1
ATOM 686 C CA . ARG A 1 84 ? -7.798 -0.145 7.501 1.00 87.62 84 ARG A CA 1
ATOM 687 C C . ARG A 1 84 ? -6.632 -0.943 6.915 1.00 87.62 84 ARG A C 1
ATOM 689 O O . ARG A 1 84 ? -5.762 -1.393 7.659 1.00 87.62 84 ARG A O 1
ATOM 696 N N . SER A 1 85 ? -6.616 -1.120 5.600 1.00 87.38 85 SER A N 1
ATOM 697 C CA . SER A 1 85 ? -5.585 -1.883 4.884 1.00 87.38 85 SER A CA 1
ATOM 698 C C . SER A 1 85 ? -4.638 -1.002 4.078 1.00 87.38 85 SER A C 1
ATOM 700 O O . SER A 1 85 ? -3.526 -1.432 3.787 1.00 87.38 85 SER A O 1
ATOM 702 N N . PHE A 1 86 ? -5.048 0.218 3.727 1.00 87.88 86 PHE A N 1
ATOM 703 C CA . PHE A 1 86 ? -4.283 1.087 2.821 1.00 87.88 86 PHE A CA 1
ATOM 704 C C . PHE A 1 86 ? -3.821 2.394 3.460 1.00 87.88 86 PHE A C 1
ATOM 706 O O . PHE A 1 86 ? -3.156 3.199 2.808 1.00 87.88 86 PHE A O 1
ATOM 713 N N . TYR A 1 87 ? -4.161 2.611 4.727 1.00 90.62 87 TYR A N 1
ATOM 714 C CA . TYR A 1 87 ? -3.808 3.823 5.440 1.00 90.62 87 TYR A CA 1
ATOM 715 C C . TYR A 1 87 ? -3.685 3.572 6.942 1.00 90.62 87 TYR A C 1
ATOM 717 O O . TYR A 1 87 ? -4.504 2.875 7.544 1.00 90.62 87 TYR A O 1
ATOM 725 N N . CYS A 1 88 ? -2.686 4.200 7.547 1.00 91.94 88 CYS A N 1
ATOM 726 C CA . CYS A 1 88 ? -2.420 4.198 8.973 1.00 91.94 88 CYS A CA 1
ATOM 727 C C . CYS A 1 88 ? -2.611 5.612 9.549 1.00 91.94 88 CYS A C 1
ATOM 729 O O . CYS A 1 88 ? -2.059 6.585 9.032 1.00 91.94 88 CYS A O 1
ATOM 731 N N . GLU A 1 89 ? -3.377 5.740 10.637 1.00 91.12 89 GLU A N 1
ATOM 732 C CA . GLU A 1 89 ? -3.538 7.021 11.353 1.00 91.12 89 GLU A CA 1
ATOM 733 C C . GLU A 1 89 ? -2.287 7.404 12.162 1.00 91.12 89 GLU A C 1
ATOM 735 O O . GLU A 1 89 ? -2.155 8.553 12.594 1.00 91.12 89 GLU A O 1
ATOM 740 N N . GLY A 1 90 ? -1.376 6.447 12.358 1.00 92.75 90 GLY A N 1
ATOM 741 C CA . GLY A 1 90 ? -0.103 6.636 13.032 1.00 92.75 90 GLY A CA 1
ATOM 742 C C . GLY A 1 90 ? 0.888 7.505 12.259 1.00 92.75 90 GLY A C 1
ATOM 743 O O . GLY A 1 90 ? 0.666 7.957 11.131 1.00 92.75 90 GLY A O 1
ATOM 744 N N . HIS A 1 91 ? 2.028 7.722 12.900 1.00 93.06 91 HIS A N 1
ATOM 745 C CA . HIS A 1 91 ? 3.139 8.512 12.391 1.00 93.06 91 HIS A CA 1
ATOM 746 C C . HIS A 1 91 ? 4.275 7.578 11.977 1.00 93.06 91 HIS A C 1
ATOM 748 O O . HIS A 1 91 ? 4.756 6.792 12.791 1.00 93.06 91 HIS A O 1
ATOM 754 N N . LEU A 1 92 ? 4.676 7.652 10.706 1.00 93.69 92 LEU A N 1
ATOM 755 C CA . LEU A 1 92 ? 5.836 6.944 10.171 1.00 93.69 92 LEU A CA 1
ATOM 756 C C . LEU A 1 92 ? 7.117 7.757 10.384 1.00 93.69 92 LEU A C 1
ATOM 758 O O . LEU A 1 92 ? 7.246 8.869 9.866 1.00 93.69 92 LEU A O 1
ATOM 762 N N . SER A 1 93 ? 8.083 7.169 11.074 1.00 91.44 93 SER A N 1
ATOM 763 C CA . SER A 1 93 ? 9.445 7.685 11.177 1.00 91.44 93 SER A CA 1
ATOM 764 C C . SER A 1 93 ? 10.346 6.917 10.221 1.00 91.44 93 SER A C 1
ATOM 766 O O . SER A 1 93 ? 10.422 5.687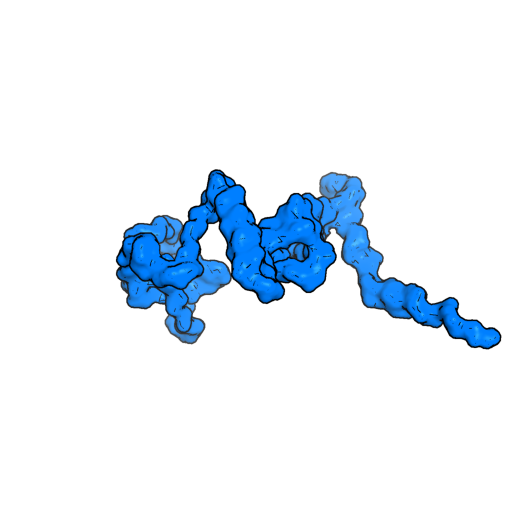 10.288 1.00 91.44 93 SER A O 1
ATOM 768 N N . HIS A 1 94 ? 11.026 7.644 9.340 1.00 87.69 94 HIS A N 1
ATOM 769 C CA . HIS A 1 94 ? 12.116 7.117 8.528 1.00 87.69 94 HIS A CA 1
ATOM 770 C C . HIS A 1 94 ? 13.431 7.326 9.268 1.00 87.69 94 HIS A C 1
ATOM 772 O O . HIS A 1 94 ? 13.816 8.469 9.546 1.00 87.69 94 HIS A O 1
ATOM 778 N N . HIS A 1 95 ? 14.108 6.225 9.566 1.00 84.31 95 HIS A N 1
ATOM 779 C CA . HIS A 1 95 ? 15.396 6.231 10.238 1.00 84.31 95 HIS A CA 1
ATOM 780 C C . HIS A 1 95 ? 16.534 6.384 9.240 1.00 84.31 95 HIS A C 1
ATOM 782 O O . HIS A 1 95 ? 16.375 6.268 8.026 1.00 84.31 95 HIS A O 1
ATOM 788 N N . PHE A 1 96 ? 17.708 6.678 9.784 1.00 78.94 96 PHE A N 1
ATOM 789 C CA . PHE A 1 96 ? 18.910 6.887 8.996 1.00 78.94 96 PHE A CA 1
ATOM 790 C C . PHE A 1 96 ? 19.402 5.591 8.311 1.00 78.94 96 PHE A C 1
ATOM 792 O O . PHE A 1 96 ? 19.965 5.640 7.223 1.00 78.94 96 PHE A O 1
ATOM 799 N N . ASP A 1 97 ? 19.171 4.436 8.931 1.00 80.88 97 ASP A N 1
ATOM 800 C CA . ASP A 1 97 ? 19.543 3.103 8.438 1.00 80.88 97 ASP A CA 1
ATOM 801 C C . ASP A 1 97 ? 18.516 2.508 7.453 1.00 80.88 97 ASP A C 1
ATOM 803 O O . ASP A 1 97 ? 18.440 1.292 7.292 1.00 80.88 97 ASP A O 1
ATOM 807 N N . ASP A 1 98 ? 17.695 3.360 6.832 1.00 81.75 98 ASP A N 1
ATOM 808 C CA . ASP A 1 98 ? 16.550 3.011 5.980 1.00 81.75 98 ASP A CA 1
ATOM 809 C C . ASP A 1 98 ? 15.448 2.185 6.666 1.00 81.75 98 ASP A C 1
ATOM 811 O O . ASP A 1 98 ? 14.434 1.857 6.035 1.00 81.75 98 ASP A O 1
ATOM 815 N N . SER A 1 99 ? 15.580 1.886 7.963 1.00 87.19 99 SER A N 1
ATOM 816 C CA . SER A 1 99 ? 14.492 1.273 8.710 1.00 87.19 99 SER A CA 1
ATOM 817 C C . SER A 1 99 ? 13.335 2.263 8.869 1.00 87.19 99 SER A C 1
ATOM 819 O O . SER A 1 99 ? 13.488 3.489 8.828 1.00 87.19 99 SER A O 1
ATOM 821 N N . LYS A 1 100 ? 12.128 1.723 9.022 1.00 90.81 100 LYS A N 1
ATOM 822 C CA . LYS A 1 100 ? 10.905 2.503 9.206 1.00 90.81 100 LYS A CA 1
ATOM 823 C C . LYS A 1 100 ? 10.173 1.999 10.434 1.00 90.81 100 LYS A C 1
ATOM 825 O O . LYS A 1 100 ? 10.074 0.792 10.641 1.00 90.81 100 LYS A O 1
ATOM 830 N N . THR A 1 101 ? 9.603 2.909 11.212 1.00 92.50 101 THR A N 1
ATOM 831 C CA . THR A 1 101 ? 8.751 2.556 12.356 1.00 92.50 101 THR A CA 1
ATOM 832 C C . THR A 1 101 ? 7.487 3.392 12.354 1.00 92.50 101 THR A C 1
ATOM 834 O O . THR A 1 101 ? 7.547 4.584 12.063 1.00 92.50 101 THR A O 1
ATOM 837 N N . CYS A 1 102 ? 6.361 2.792 12.727 1.00 93.88 102 CYS A N 1
ATOM 838 C CA . CYS A 1 102 ? 5.109 3.509 12.941 1.00 93.88 102 CYS A CA 1
ATOM 839 C C . CYS A 1 102 ? 4.822 3.653 14.441 1.00 93.88 102 CYS A C 1
ATOM 841 O O . CYS A 1 102 ? 5.097 2.731 15.206 1.00 93.88 102 CYS A O 1
ATOM 843 N N . THR A 1 103 ? 4.242 4.778 14.862 1.00 92.94 103 THR A N 1
ATOM 844 C CA . THR A 1 103 ? 3.783 4.974 16.250 1.00 92.94 103 THR A CA 1
ATOM 845 C C . THR A 1 103 ? 2.526 4.178 16.604 1.00 92.94 103 THR A C 1
ATOM 847 O O . THR A 1 103 ? 2.242 3.987 17.784 1.00 92.94 103 THR A O 1
ATOM 850 N N . ASP A 1 104 ? 1.767 3.717 15.608 1.00 91.00 104 ASP A N 1
ATOM 851 C CA . ASP A 1 104 ? 0.581 2.890 15.818 1.00 91.00 104 ASP A CA 1
ATOM 852 C C . ASP A 1 104 ? 0.975 1.407 15.903 1.00 91.00 104 ASP A C 1
ATOM 854 O O . ASP A 1 104 ? 1.438 0.812 14.927 1.00 91.00 104 ASP A O 1
ATOM 858 N N . VAL A 1 105 ? 0.744 0.792 17.067 1.00 91.25 105 VAL A N 1
ATOM 859 C CA . VAL A 1 105 ? 0.967 -0.647 17.321 1.00 91.25 105 VAL A CA 1
ATOM 860 C C . VAL A 1 105 ? 0.100 -1.551 16.435 1.00 91.25 105 VAL A C 1
ATOM 862 O O . VAL A 1 105 ? 0.337 -2.752 16.310 1.00 91.25 105 VAL A O 1
ATOM 865 N N . HIS A 1 106 ? -0.935 -0.994 15.816 1.00 90.62 106 HIS A N 1
ATOM 866 C CA . HIS A 1 106 ? -1.834 -1.672 14.896 1.00 90.62 106 HIS A CA 1
ATOM 867 C C . HIS A 1 106 ? -1.635 -1.244 13.441 1.00 90.62 106 HIS A C 1
ATOM 869 O O . HIS A 1 106 ? -2.499 -1.533 12.609 1.00 90.62 106 HIS A O 1
ATOM 875 N N . CYS A 1 107 ? -0.499 -0.617 13.120 1.00 89.50 107 CYS A N 1
ATOM 876 C CA . CYS A 1 107 ? -0.135 -0.273 11.753 1.00 89.50 107 CYS A CA 1
ATOM 877 C C . CYS A 1 107 ? -0.181 -1.518 10.843 1.00 89.50 107 CYS A C 1
ATOM 879 O O . CYS A 1 107 ? 0.477 -2.517 11.146 1.00 89.50 107 CYS A O 1
ATOM 881 N N . PRO A 1 108 ? -0.939 -1.489 9.728 1.00 88.19 108 PRO A N 1
ATOM 882 C CA . PRO A 1 108 ? -1.061 -2.647 8.845 1.00 88.19 108 PRO A CA 1
ATOM 883 C C . PRO A 1 108 ? 0.248 -2.958 8.102 1.00 88.19 108 P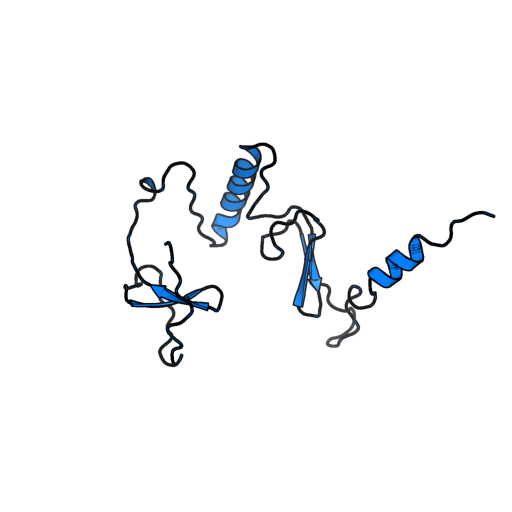RO A C 1
ATOM 885 O O . PRO A 1 108 ? 0.513 -4.117 7.797 1.00 88.19 108 PRO A O 1
ATOM 888 N N . SER A 1 109 ? 1.062 -1.940 7.805 1.00 91.06 109 SER A N 1
ATOM 889 C CA . SER A 1 109 ? 2.428 -2.069 7.284 1.00 91.06 109 SER A CA 1
ATOM 890 C C . SER A 1 109 ? 3.117 -0.699 7.263 1.00 91.06 109 SER A C 1
ATOM 892 O O . SER A 1 109 ? 2.484 0.315 6.986 1.00 91.06 109 SER A O 1
ATOM 894 N N . VAL A 1 110 ? 4.435 -0.650 7.466 1.00 90.00 110 VAL A N 1
ATOM 895 C CA . VAL A 1 110 ? 5.234 0.584 7.309 1.00 90.00 110 VAL A CA 1
ATOM 896 C C . VAL A 1 110 ? 5.266 1.120 5.870 1.00 90.00 110 VAL A C 1
ATOM 898 O O . VAL A 1 110 ? 5.711 2.244 5.643 1.00 90.00 110 VAL A O 1
ATOM 901 N N . ASP A 1 111 ? 4.785 0.337 4.902 1.00 87.62 111 ASP A N 1
ATOM 902 C CA . ASP A 1 111 ? 4.708 0.718 3.490 1.00 87.62 111 ASP A CA 1
ATOM 903 C C . ASP A 1 111 ? 3.330 1.245 3.063 1.00 87.62 111 ASP A C 1
ATOM 905 O O . ASP A 1 111 ? 3.182 1.692 1.923 1.00 87.62 111 ASP A O 1
ATOM 909 N N . VAL A 1 112 ? 2.323 1.243 3.951 1.00 88.31 112 VAL A N 1
ATOM 910 C CA . VAL A 1 112 ? 1.064 1.946 3.660 1.00 88.31 112 VAL A CA 1
ATOM 911 C C . VAL A 1 112 ? 1.224 3.452 3.831 1.00 88.31 112 VAL A C 1
ATOM 913 O O . VAL A 1 112 ? 2.195 3.959 4.399 1.00 88.31 112 VAL A O 1
ATOM 916 N N . GLU A 1 113 ? 0.243 4.203 3.349 1.00 86.81 113 GLU A N 1
ATOM 917 C CA . GLU A 1 113 ? 0.209 5.633 3.596 1.00 86.81 113 GLU A CA 1
ATOM 918 C C . GLU A 1 113 ? -0.041 5.925 5.080 1.00 86.81 113 GLU A C 1
ATOM 920 O O . GLU A 1 113 ? -0.825 5.246 5.736 1.00 86.81 113 GLU A O 1
ATOM 925 N N . HIS A 1 114 ? 0.629 6.944 5.606 1.00 91.25 114 HIS A N 1
ATOM 926 C CA . HIS A 1 114 ? 0.516 7.352 7.002 1.00 91.25 114 HIS A CA 1
ATOM 927 C C . HIS A 1 114 ? 0.005 8.784 7.088 1.00 91.25 114 HIS A C 1
ATOM 929 O O . HIS A 1 114 ? 0.306 9.600 6.211 1.00 91.25 114 HIS A O 1
ATOM 935 N N . ARG A 1 115 ? -0.726 9.102 8.163 1.00 90.19 115 ARG A N 1
ATOM 936 C CA . ARG A 1 115 ? -1.223 10.460 8.435 1.00 90.19 115 ARG A CA 1
ATOM 937 C C . ARG A 1 115 ? -0.107 11.495 8.428 1.00 90.19 115 ARG A C 1
ATOM 939 O O . ARG A 1 115 ? -0.289 12.603 7.928 1.00 90.19 115 ARG A O 1
ATOM 946 N N . TYR A 1 116 ? 1.026 11.132 9.010 1.00 88.12 116 TYR A N 1
ATOM 947 C CA . TYR A 1 116 ? 2.200 11.979 9.098 1.00 88.12 116 TYR A CA 1
ATOM 948 C C . TYR A 1 116 ? 3.452 11.138 8.857 1.00 88.12 116 TYR A C 1
ATOM 950 O O . TYR A 1 116 ? 3.528 9.981 9.280 1.00 88.12 116 TYR A O 1
ATOM 958 N N . GLN A 1 117 ? 4.417 11.718 8.150 1.00 90.00 117 GLN A N 1
ATOM 959 C CA . GLN A 1 117 ? 5.715 11.111 7.893 1.00 90.00 117 GLN A CA 1
ATOM 960 C C . GLN A 1 117 ? 6.789 12.096 8.325 1.00 90.00 117 GLN A C 1
ATOM 962 O O . GLN A 1 117 ? 6.745 13.268 7.950 1.00 90.00 117 GLN A O 1
ATOM 967 N N . GLU A 1 118 ? 7.766 11.618 9.082 1.00 85.25 118 GLU A N 1
ATOM 968 C CA . GLU A 1 118 ? 8.924 12.410 9.465 1.00 85.25 118 GLU A CA 1
ATOM 969 C C . GLU A 1 118 ? 10.198 11.681 9.063 1.00 85.25 118 GLU A C 1
ATOM 971 O O . GLU A 1 118 ? 10.327 10.465 9.205 1.00 85.25 118 GLU A O 1
ATOM 976 N N . TRP A 1 119 ? 11.145 12.450 8.541 1.00 81.31 119 TRP A N 1
ATOM 977 C CA . TRP A 1 119 ? 12.452 11.952 8.152 1.00 81.31 119 TRP A CA 1
ATOM 978 C C . TRP A 1 119 ? 13.456 12.379 9.205 1.00 81.31 119 TRP A C 1
ATOM 980 O O . TRP A 1 119 ? 13.800 13.560 9.303 1.00 81.31 119 TRP A O 1
ATOM 990 N N . HIS A 1 120 ? 13.937 11.425 9.994 1.00 74.81 120 HIS A N 1
ATOM 991 C CA . HIS A 1 120 ? 14.935 11.698 11.019 1.00 74.81 120 HIS A CA 1
ATOM 992 C C . HIS A 1 120 ? 16.306 11.760 10.362 1.00 74.81 120 HIS A C 1
ATOM 994 O O . HIS A 1 120 ? 17.043 10.782 10.270 1.00 74.81 120 HIS A O 1
ATOM 1000 N N . ARG A 1 121 ? 16.647 12.952 9.870 1.00 60.72 121 ARG A N 1
ATOM 1001 C CA . ARG A 1 121 ? 18.004 13.254 9.422 1.00 60.72 121 ARG A CA 1
ATOM 1002 C C . ARG A 1 121 ? 18.810 13.797 10.601 1.00 60.72 121 ARG A C 1
ATOM 1004 O O . ARG A 1 121 ? 18.329 14.707 11.278 1.00 60.72 121 ARG A O 1
ATOM 1011 N N . PRO A 1 122 ? 20.029 13.295 10.844 1.00 54.69 122 PRO A N 1
ATOM 1012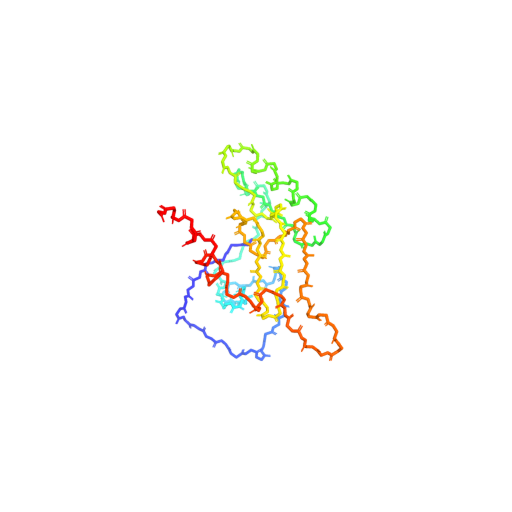 C CA . PRO A 1 122 ? 20.907 13.882 11.844 1.00 54.69 122 PRO A CA 1
ATOM 1013 C C . PRO A 1 122 ? 21.117 15.379 11.584 1.00 54.69 122 PRO A C 1
ATOM 1015 O O . PRO A 1 122 ? 21.406 15.797 10.458 1.00 54.69 122 PRO A O 1
ATOM 1018 N N . ARG A 1 123 ? 20.934 16.203 12.621 1.00 50.78 123 ARG A N 1
ATOM 1019 C CA . ARG A 1 123 ? 21.083 17.659 12.527 1.00 50.78 123 ARG A CA 1
ATOM 1020 C C . ARG A 1 123 ? 22.563 18.023 12.443 1.00 50.78 123 ARG A C 1
ATOM 1022 O O . ARG A 1 123 ? 23.312 17.772 13.377 1.00 50.78 123 ARG A O 1
ATOM 1029 N N . GLY A 1 124 ? 22.929 18.740 11.382 1.00 53.59 124 GLY A N 1
ATOM 1030 C CA . GLY A 1 124 ? 24.175 19.504 11.345 1.00 53.59 124 GLY A CA 1
ATOM 1031 C C . GLY A 1 124 ? 25.334 18.821 10.632 1.00 53.59 124 GLY A C 1
ATOM 1032 O O . GLY A 1 124 ? 26.365 18.571 11.234 1.00 53.59 124 GLY A O 1
ATOM 1033 N N . GLN A 1 125 ? 25.174 18.584 9.333 1.00 50.91 125 GLN A N 1
ATOM 1034 C CA . GLN A 1 125 ? 25.970 19.167 8.238 1.00 50.91 125 GLN A CA 1
ATOM 1035 C C . GLN A 1 125 ? 25.408 18.568 6.933 1.00 50.91 125 GLN A C 1
ATOM 1037 O O . GLN A 1 125 ? 24.606 17.635 6.965 1.00 50.91 125 GLN A O 1
ATOM 1042 N N . GLY A 1 126 ? 25.971 18.908 5.779 1.00 55.47 126 GLY A N 1
ATOM 1043 C CA . GLY A 1 126 ? 26.265 17.851 4.810 1.00 55.47 126 GLY A CA 1
ATOM 1044 C C . GLY A 1 126 ? 27.151 16.721 5.386 1.00 55.47 126 GLY A C 1
ATOM 1045 O O . GLY A 1 126 ? 28.024 16.261 4.666 1.00 55.47 126 GLY A O 1
ATOM 1046 N N . LYS A 1 127 ? 26.987 16.296 6.654 1.00 48.19 127 LYS A N 1
ATOM 1047 C CA . LYS A 1 127 ? 27.630 15.159 7.312 1.00 48.19 127 LYS A CA 1
ATOM 1048 C C . LYS A 1 127 ? 27.076 14.874 8.731 1.00 48.19 127 LYS A C 1
ATOM 1050 O O . LYS A 1 127 ? 27.407 15.550 9.691 1.00 48.19 127 LYS A O 1
ATOM 1055 N N . TRP A 1 128 ? 26.253 13.826 8.818 1.00 47.66 128 TRP A N 1
ATOM 1056 C CA . TRP A 1 128 ? 26.362 12.687 9.749 1.00 47.66 128 TRP A CA 1
ATOM 1057 C C . TRP A 1 128 ? 26.709 12.911 11.236 1.00 47.66 128 TRP A C 1
ATOM 1059 O O . TRP A 1 128 ? 27.778 12.515 11.691 1.00 47.66 128 TRP A O 1
ATOM 1069 N N . THR A 1 129 ? 25.745 13.354 12.042 1.00 43.50 129 THR A N 1
ATOM 1070 C CA . THR A 1 129 ? 25.731 13.093 13.497 1.00 43.50 129 THR A CA 1
ATOM 1071 C C . THR A 1 129 ? 24.389 12.512 13.943 1.00 43.50 129 THR A C 1
ATOM 1073 O O . THR A 1 129 ? 23.516 13.231 14.409 1.00 43.50 129 THR A O 1
ATOM 1076 N N . GLY A 1 130 ? 24.231 11.195 13.742 1.00 47.75 130 GLY A N 1
ATOM 1077 C CA . GLY A 1 130 ? 23.293 10.293 14.437 1.00 47.75 130 GLY A CA 1
ATOM 1078 C C . GLY A 1 130 ? 21.785 10.602 14.411 1.00 47.75 130 GLY A C 1
ATOM 1079 O O . GLY A 1 130 ? 21.317 11.617 14.918 1.00 47.75 130 GLY A O 1
ATOM 1080 N N . CYS A 1 131 ? 20.984 9.660 13.905 1.00 49.94 131 CYS A N 1
ATOM 1081 C CA . CYS A 1 131 ? 19.556 9.617 14.225 1.00 49.94 131 CYS A CA 1
ATOM 1082 C C . CYS A 1 131 ? 19.390 9.422 15.746 1.00 49.94 131 CYS A C 1
ATOM 1084 O O . CYS A 1 131 ? 19.996 8.512 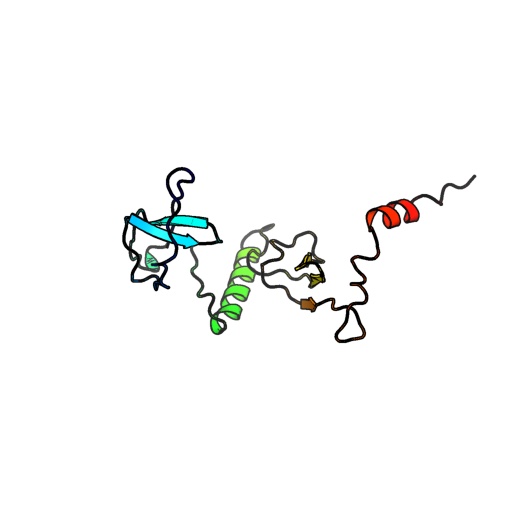16.315 1.00 49.94 131 CYS A O 1
ATOM 1086 N N . TRP A 1 132 ? 18.569 10.246 16.410 1.00 53.06 132 TRP A N 1
ATOM 1087 C CA . TRP A 1 132 ? 18.291 10.112 17.852 1.00 53.06 132 TRP A CA 1
ATOM 1088 C C . TRP A 1 132 ? 17.688 8.743 18.220 1.00 53.06 132 TRP A C 1
ATOM 1090 O O . TRP A 1 132 ? 17.784 8.328 19.372 1.00 53.06 132 TRP A O 1
ATOM 1100 N N . CYS A 1 133 ? 17.123 8.018 17.249 1.00 55.62 133 CYS A N 1
ATOM 1101 C CA . CYS A 1 133 ? 16.554 6.683 17.435 1.00 55.62 133 CYS A CA 1
ATOM 1102 C C . CYS A 1 133 ? 17.606 5.564 17.468 1.00 55.62 133 CYS A C 1
ATOM 1104 O O . CYS A 1 133 ? 17.340 4.510 18.031 1.00 55.62 133 CYS A O 1
ATOM 1106 N N . VAL A 1 134 ? 18.802 5.786 16.908 1.00 50.66 134 VAL A N 1
ATOM 1107 C CA . VAL A 1 134 ? 19.887 4.783 16.881 1.00 50.66 134 VAL A CA 1
ATOM 1108 C C . VAL A 1 134 ? 20.786 4.904 18.121 1.00 50.66 134 VAL A C 1
ATOM 1110 O O . VAL A 1 134 ? 21.469 3.959 18.498 1.00 50.66 134 VAL A O 1
ATOM 1113 N N . ALA A 1 135 ? 20.758 6.045 18.816 1.00 48.41 135 ALA A N 1
ATOM 1114 C CA . ALA A 1 135 ? 21.585 6.285 20.003 1.00 48.41 135 ALA A CA 1
ATOM 1115 C C . ALA A 1 135 ? 21.015 5.694 21.311 1.00 48.41 135 ALA A C 1
ATOM 1117 O O . ALA A 1 135 ? 21.551 5.953 22.388 1.00 48.41 135 ALA A O 1
ATOM 1118 N N . GLY A 1 136 ? 19.936 4.914 21.254 1.00 42.94 136 GLY A N 1
ATOM 1119 C CA . GLY A 1 136 ? 19.347 4.322 22.445 1.00 42.94 136 GLY A CA 1
ATOM 1120 C C . GLY A 1 136 ? 18.659 3.013 22.133 1.00 42.94 136 GLY A C 1
ATOM 1121 O O . GLY A 1 136 ? 17.501 3.015 21.733 1.00 42.94 136 GLY A O 1
ATOM 1122 N N . ASP A 1 137 ? 19.368 1.919 22.392 1.00 49.66 137 ASP A N 1
ATOM 1123 C CA . ASP A 1 137 ? 18.785 0.641 22.779 1.00 49.66 137 ASP A CA 1
ATOM 1124 C C . ASP A 1 137 ? 17.604 0.886 23.738 1.00 49.66 137 ASP A C 1
ATOM 1126 O O . ASP A 1 137 ? 17.772 1.199 24.922 1.00 49.66 137 ASP A O 1
ATOM 1130 N N . LEU A 1 138 ? 16.390 0.840 23.183 1.00 51.19 138 LEU A N 1
ATOM 1131 C CA . LEU A 1 138 ? 15.153 1.080 23.920 1.00 51.19 138 LEU A CA 1
ATOM 1132 C C . LEU A 1 138 ? 14.968 0.012 25.012 1.00 51.19 138 LEU A C 1
ATOM 1134 O O . LEU A 1 138 ? 14.385 0.302 26.056 1.00 51.19 138 LEU A O 1
ATOM 1138 N N . THR A 1 139 ? 15.542 -1.178 24.812 1.00 52.12 139 THR A N 1
ATOM 1139 C CA . THR A 1 139 ? 15.551 -2.305 25.754 1.00 52.12 139 THR A CA 1
ATOM 1140 C C . THR A 1 139 ? 16.331 -1.943 27.014 1.00 52.12 139 THR A C 1
ATOM 1142 O O . THR A 1 139 ? 15.764 -1.943 28.105 1.00 52.12 139 THR A O 1
ATOM 1145 N N . ALA A 1 140 ? 17.571 -1.460 26.874 1.00 54.22 140 ALA A N 1
ATOM 1146 C CA . ALA A 1 140 ? 18.403 -1.050 28.011 1.00 54.22 140 ALA A CA 1
ATOM 1147 C C . ALA A 1 140 ? 17.858 0.159 28.799 1.00 54.22 140 ALA A C 1
ATOM 1149 O O . ALA A 1 140 ? 18.356 0.466 29.890 1.00 54.22 140 ALA A O 1
ATOM 1150 N N . ARG A 1 141 ? 16.872 0.885 28.255 1.00 49.00 141 ARG A N 1
ATOM 1151 C CA . ARG A 1 141 ? 16.212 2.027 28.908 1.00 49.00 141 ARG A CA 1
ATOM 1152 C C . ARG A 1 141 ? 14.912 1.624 29.604 1.00 49.00 141 ARG A C 1
ATOM 1154 O O . ARG A 1 141 ? 14.649 2.117 30.698 1.00 49.00 141 ARG A O 1
ATOM 1161 N N . LEU A 1 142 ? 14.147 0.704 29.014 1.00 53.66 142 LEU A N 1
ATOM 1162 C CA . LEU A 1 142 ? 12.976 0.095 29.652 1.00 53.66 142 LEU A CA 1
ATOM 1163 C C . LEU A 1 142 ? 13.385 -0.768 30.855 1.00 53.66 142 LEU A C 1
ATOM 1165 O O . LEU A 1 142 ? 12.767 -0.659 31.911 1.00 53.66 142 LEU A O 1
ATOM 1169 N N . GLU A 1 143 ? 14.488 -1.512 30.754 1.00 55.78 143 GLU A N 1
ATOM 1170 C CA . GLU A 1 143 ? 15.040 -2.299 31.868 1.00 55.78 143 GLU A CA 1
ATOM 1171 C C . GLU A 1 143 ? 15.551 -1.425 33.030 1.00 55.78 143 GLU A C 1
ATOM 1173 O O . GLU A 1 143 ? 15.495 -1.833 34.187 1.00 55.78 143 GLU A O 1
ATOM 1178 N N . ARG A 1 144 ? 15.984 -0.183 32.761 1.00 55.41 144 ARG A N 1
ATOM 1179 C CA . ARG A 1 144 ? 16.432 0.769 33.797 1.00 55.41 144 ARG A CA 1
ATOM 1180 C C . ARG A 1 144 ? 15.315 1.615 34.418 1.00 55.41 144 ARG A C 1
ATOM 1182 O O . ARG A 1 144 ? 15.526 2.187 35.483 1.00 55.41 144 ARG A O 1
ATOM 1189 N N . GLY A 1 145 ? 14.149 1.717 33.781 1.00 49.09 145 GLY A N 1
ATOM 1190 C CA . GLY A 1 145 ? 13.051 2.586 34.227 1.00 49.09 145 GLY A CA 1
ATOM 1191 C C . GLY A 1 145 ? 12.079 1.953 35.229 1.00 49.09 145 GLY A C 1
ATOM 1192 O O . GLY A 1 145 ? 11.426 2.680 35.971 1.00 49.09 145 GLY A O 1
ATOM 1193 N N . PHE A 1 146 ? 11.992 0.621 35.278 1.00 50.78 146 PHE A N 1
ATOM 1194 C CA . PHE A 1 146 ? 11.005 -0.096 36.102 1.00 50.78 146 PHE A CA 1
ATOM 1195 C C . PHE A 1 146 ? 11.580 -0.775 37.361 1.00 50.78 146 PHE A C 1
ATOM 1197 O O . PHE A 1 146 ? 10.819 -1.352 38.131 1.00 50.78 146 PHE A O 1
ATOM 1204 N N . GLY A 1 147 ? 12.895 -0.694 37.609 1.00 50.78 147 GLY A N 1
ATOM 1205 C CA . GLY A 1 147 ? 13.581 -1.508 38.627 1.00 50.78 147 GLY A CA 1
ATOM 1206 C C . GLY A 1 147 ? 14.087 -0.809 39.899 1.00 50.78 147 GLY A C 1
ATOM 1207 O O . GLY A 1 147 ? 14.858 -1.422 40.625 1.00 50.78 147 GLY A O 1
ATOM 1208 N N . ALA A 1 148 ? 13.726 0.445 40.194 1.00 50.62 148 ALA A N 1
ATOM 1209 C CA . ALA A 1 148 ? 14.274 1.170 41.361 1.00 50.62 148 ALA A CA 1
ATOM 1210 C C . ALA A 1 148 ? 13.195 1.703 42.319 1.00 50.62 148 ALA A C 1
ATOM 1212 O O . ALA A 1 148 ? 13.276 2.828 42.809 1.00 50.62 148 ALA A O 1
ATOM 1213 N N . GLY A 1 149 ? 12.159 0.897 42.557 1.00 53.38 149 GLY A N 1
ATOM 1214 C CA . GLY A 1 149 ? 11.023 1.261 43.400 1.00 53.38 149 GLY A CA 1
ATOM 1215 C C . GLY A 1 149 ? 10.580 0.181 44.383 1.00 53.38 149 GLY A C 1
ATOM 1216 O O . GLY A 1 149 ? 9.409 0.184 44.752 1.00 53.38 149 GLY A O 1
ATOM 1217 N N . GLU A 1 150 ? 11.461 -0.727 44.816 1.00 45.91 150 GLU A N 1
ATOM 1218 C CA . GLU A 1 150 ? 11.184 -1.534 46.008 1.00 45.91 150 GLU A CA 1
ATOM 1219 C C . GLU A 1 150 ? 11.711 -0.824 47.252 1.00 45.91 150 GLU A C 1
ATOM 1221 O O . GLU A 1 150 ? 12.904 -0.702 47.511 1.00 45.91 150 GLU A O 1
ATOM 1226 N N . ARG A 1 151 ? 10.728 -0.298 47.981 1.00 54.47 151 ARG A N 1
ATOM 1227 C CA . ARG A 1 151 ? 10.806 0.155 49.360 1.00 54.47 151 ARG A CA 1
ATOM 1228 C C . ARG A 1 151 ? 11.252 -1.011 50.242 1.00 54.47 151 ARG A C 1
ATOM 1230 O O . ARG A 1 151 ? 10.566 -2.030 50.279 1.00 54.47 151 ARG A O 1
ATOM 1237 N N . SER A 1 152 ? 12.325 -0.829 51.001 1.00 59.72 152 SER A N 1
ATOM 1238 C CA . SER A 1 152 ? 12.519 -1.401 52.341 1.00 59.72 152 SER A CA 1
ATOM 1239 C C . SER A 1 152 ? 13.464 -0.496 53.114 1.00 59.72 152 SER A C 1
ATOM 1241 O O . SER A 1 152 ? 14.540 -0.191 52.555 1.00 59.72 152 SER A O 1
#

Organism: Kitasatospora kifunensis (NCBI:txid58351)

Sequence (152 aa):
MTILFDPDAWRPDQRDAGYQGGSNLTPGQIVIWDRKPYRVVETRERNPLDWGDGSAMFHLRGSCRHELREYDKRWAAAVPGRRRSFYCEGHLSHHFDDSKTCTDVHCPSVDVEHRYQEWHRPRGQGKWTGCWCVAGDLTARLERGFGAGERS

Foldseek 3Di:
DDFDADQPDDDDDCPPPDDDDLVPDDAQDWDQDPNDIGGRHDDDDDDPVPQPPPDDDFDPPPVRVVVLVVCQVVVQVVDPPRHRQQEEQWEWEQAPVRDIDTPDPPPNDSPHHYPYYDYQDDPDDVDDDDRPVVVDPVVVVVVVPPPDDDDD